Protein AF-A0A7S4KW60-F1 (afdb_monomer)

pLDDT: mean 91.33, std 5.97, range [51.69, 97.75]

Secondary structure (DSSP, 8-state):
----PPP-TT--EEEEHHHHSS-TTT--EEEE--TT-HHHHHHHHTTS-SS--HHHHHHHHHHHHHHHHHHHHHHHHHHHHHHHHHHHHHHHH-GGGEEE-SSSS-EEEPPPTT---HHHHHHHHHHHH------

Organism: Guillardia theta (NCBI:txid55529)

Foldseek 3Di:
DDDDADDDQPDKDWFDCCPQPVCVVQPDIDIDHDPPCVVVVCVVCVVPPNDRDPVSVVVVVVSVVVHNVVSCVVCVVLLVVLVVVLVVLCVVPNPVQWDDSPDDSDIHGHDPPVDPDPVVVQVCCCVPPVDHDDD

Radius of gyration: 19.86 Å; Cα contacts (8 Å, |Δi|>4): 106; chains: 1; bounding box: 44×30×50 Å

Structure (mmCIF, N/CA/C/O backbone):
data_AF-A0A7S4KW60-F1
#
_entry.id   AF-A0A7S4KW60-F1
#
loop_
_atom_site.group_PDB
_atom_site.id
_atom_site.type_symbol
_atom_site.label_atom_id
_atom_site.label_alt_id
_atom_site.label_comp_id
_atom_site.label_asym_id
_atom_site.label_entity_id
_atom_site.label_seq_id
_atom_site.pdbx_PDB_ins_code
_atom_site.Cartn_x
_atom_site.Cartn_y
_atom_site.Cartn_z
_atom_site.occupancy
_atom_site.B_iso_or_equiv
_atom_site.auth_seq_id
_atom_site.auth_comp_id
_atom_site.auth_asym_id
_atom_site.auth_atom_id
_atom_site.pdbx_PDB_model_num
ATOM 1 N N . VAL A 1 1 ? -2.956 15.806 -14.346 1.00 51.69 1 VAL A N 1
ATOM 2 C CA . VAL A 1 1 ? -1.488 15.857 -14.182 1.00 51.69 1 VAL A CA 1
ATOM 3 C C . VAL A 1 1 ? -0.872 14.523 -14.608 1.00 51.69 1 VAL A C 1
ATOM 5 O O . VAL A 1 1 ? -1.375 13.476 -14.179 1.00 51.69 1 VAL A O 1
ATOM 8 N N . PRO A 1 2 ? 0.119 14.507 -15.517 1.00 66.25 2 PRO A N 1
ATOM 9 C CA . PRO A 1 2 ? 0.967 13.334 -15.760 1.00 66.25 2 PRO A CA 1
ATOM 10 C C . PRO A 1 2 ? 1.559 12.814 -14.441 1.00 66.25 2 PRO A C 1
ATOM 12 O O . PRO A 1 2 ? 1.703 13.573 -13.490 1.00 66.25 2 PRO A O 1
ATOM 15 N N . HIS A 1 3 ? 1.774 11.503 -14.329 1.00 75.00 3 HIS A N 1
ATOM 16 C CA . HIS A 1 3 ? 2.556 10.990 -13.205 1.00 75.00 3 HIS A CA 1
ATOM 17 C C . HIS A 1 3 ? 4.020 11.329 -13.489 1.00 75.00 3 HIS A C 1
ATOM 19 O O . HIS A 1 3 ? 4.454 11.163 -14.626 1.00 75.00 3 HIS A O 1
ATOM 25 N N . ALA A 1 4 ? 4.736 11.836 -12.493 1.00 83.00 4 ALA A N 1
ATOM 26 C CA . ALA A 1 4 ? 6.145 12.179 -12.599 1.00 83.00 4 ALA A CA 1
ATOM 27 C C . ALA A 1 4 ? 6.897 11.476 -11.471 1.00 83.00 4 ALA A C 1
ATOM 29 O O . ALA A 1 4 ? 6.388 11.397 -10.351 1.00 83.00 4 ALA A O 1
ATOM 30 N N . CYS A 1 5 ? 8.084 10.966 -11.786 1.00 89.88 5 CYS A N 1
ATOM 31 C CA . CYS A 1 5 ? 9.018 10.480 -10.780 1.00 89.88 5 CYS A CA 1
ATOM 32 C C . CYS A 1 5 ? 9.806 11.669 -10.236 1.00 89.88 5 CYS A C 1
ATOM 34 O O . CYS A 1 5 ? 10.163 12.573 -10.997 1.00 89.88 5 CYS A O 1
ATOM 36 N N . VAL A 1 6 ? 10.084 11.664 -8.935 1.00 91.25 6 VAL A N 1
ATOM 37 C CA . VAL A 1 6 ? 11.039 12.619 -8.370 1.00 91.25 6 VAL A CA 1
ATOM 38 C C . VAL A 1 6 ? 12.425 12.194 -8.850 1.00 91.25 6 VAL A C 1
ATOM 40 O O . VAL A 1 6 ? 12.798 11.030 -8.703 1.00 91.25 6 VAL A O 1
ATOM 43 N N . GLY A 1 7 ? 13.147 13.114 -9.490 1.00 89.69 7 GLY A N 1
ATOM 44 C CA . GLY A 1 7 ? 14.516 12.883 -9.948 1.00 89.69 7 GLY A CA 1
ATOM 45 C C . GLY A 1 7 ? 15.545 13.121 -8.842 1.00 89.69 7 GLY A C 1
ATOM 46 O O . GLY A 1 7 ? 15.242 13.740 -7.823 1.00 89.69 7 GLY A O 1
ATOM 47 N N . GLY A 1 8 ? 16.771 12.654 -9.067 1.00 91.19 8 GLY A N 1
ATOM 48 C CA . GLY A 1 8 ? 17.913 12.854 -8.175 1.00 91.19 8 GLY A CA 1
ATOM 49 C C . GLY A 1 8 ? 18.854 11.653 -8.190 1.00 91.19 8 GLY A C 1
ATOM 50 O O . GLY A 1 8 ? 18.418 10.527 -8.413 1.00 91.19 8 GLY A O 1
ATOM 51 N N . GLU A 1 9 ? 20.140 11.891 -7.936 1.00 91.44 9 GLU A N 1
ATOM 52 C CA . GLU A 1 9 ? 21.180 10.846 -7.953 1.00 91.44 9 GLU A CA 1
ATOM 53 C C . GLU A 1 9 ? 20.991 9.792 -6.852 1.00 91.44 9 GLU A C 1
ATOM 55 O O . GLU A 1 9 ? 21.435 8.663 -7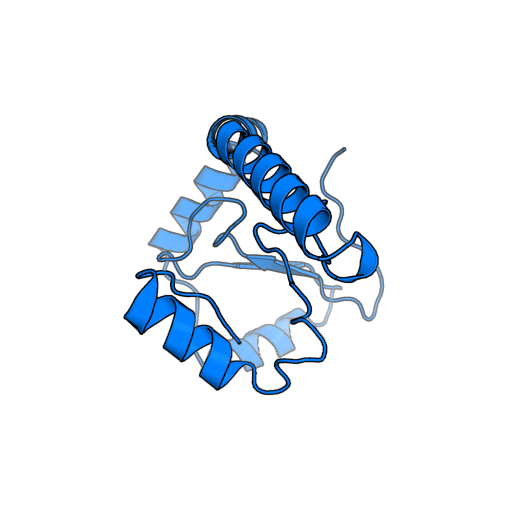.000 1.00 91.44 9 GLU A O 1
ATOM 60 N N . ASN A 1 10 ? 20.280 10.141 -5.776 1.00 92.38 10 ASN A N 1
ATOM 61 C CA . ASN A 1 10 ? 20.052 9.279 -4.614 1.00 92.38 10 ASN A CA 1
ATOM 62 C C . ASN A 1 10 ? 18.561 8.961 -4.398 1.00 92.38 10 ASN A C 1
ATOM 64 O O . ASN A 1 10 ? 18.125 8.752 -3.266 1.00 92.38 10 ASN A O 1
ATOM 68 N N . VAL A 1 11 ? 17.749 8.981 -5.463 1.00 94.19 11 VAL A N 1
ATOM 69 C CA . VAL A 1 11 ? 16.293 8.778 -5.373 1.00 94.19 11 VAL A CA 1
ATOM 70 C C . VAL A 1 11 ? 15.870 7.528 -6.137 1.00 94.19 11 VAL A C 1
ATOM 72 O O . VAL A 1 11 ? 15.971 7.468 -7.360 1.00 94.19 11 VAL A O 1
ATOM 75 N N . LEU A 1 12 ? 15.318 6.548 -5.419 1.00 93.62 12 LEU A N 1
ATOM 76 C CA . LEU A 1 12 ? 14.650 5.387 -6.006 1.00 93.62 12 LEU A CA 1
ATOM 77 C C . LEU A 1 12 ? 13.138 5.534 -5.824 1.00 93.62 12 LEU A C 1
ATOM 79 O O . LEU A 1 12 ? 12.636 5.647 -4.705 1.00 93.62 12 LEU A O 1
ATOM 83 N N . ASN A 1 13 ? 12.398 5.507 -6.928 1.00 94.81 13 ASN A N 1
ATOM 84 C CA . ASN A 1 13 ? 10.942 5.550 -6.918 1.00 94.81 13 ASN A CA 1
ATOM 85 C C . ASN A 1 13 ? 10.403 4.119 -7.030 1.00 94.81 13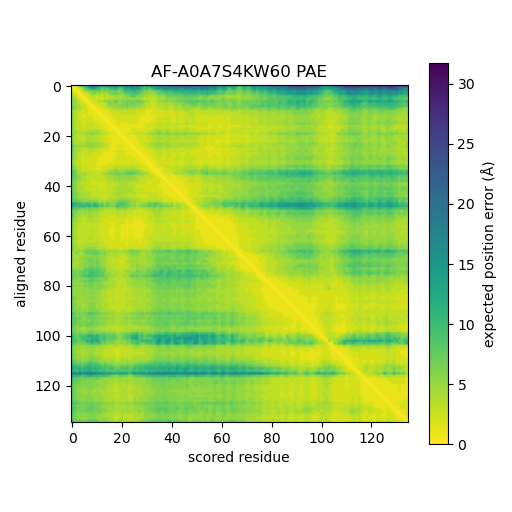 ASN A C 1
ATOM 87 O O . ASN A 1 13 ? 10.597 3.461 -8.052 1.00 94.81 13 ASN A O 1
ATOM 91 N N . LEU A 1 14 ? 9.716 3.643 -5.991 1.00 93.75 14 LEU A N 1
ATOM 92 C CA . LEU A 1 14 ? 9.127 2.304 -5.942 1.00 93.75 14 LEU A CA 1
ATOM 93 C C . LEU A 1 14 ? 7.626 2.361 -6.234 1.00 93.75 14 LEU A C 1
ATOM 95 O O . LEU A 1 14 ? 6.881 3.107 -5.594 1.00 93.75 14 LEU A O 1
ATOM 99 N N . PHE A 1 15 ? 7.162 1.521 -7.156 1.00 93.19 15 PHE A N 1
ATOM 100 C CA . PHE A 1 15 ? 5.761 1.456 -7.558 1.00 93.19 15 PHE A CA 1
ATOM 101 C C . PHE A 1 15 ? 5.214 0.030 -7.530 1.00 93.19 15 PHE A C 1
ATOM 103 O O . PHE A 1 15 ? 5.920 -0.958 -7.727 1.00 93.19 15 PHE A O 1
ATOM 110 N N . SER A 1 16 ? 3.899 -0.077 -7.333 1.00 92.69 16 SER A N 1
ATOM 111 C CA . SER A 1 16 ? 3.178 -1.348 -7.367 1.00 92.69 16 SER A CA 1
ATOM 112 C C . SER A 1 16 ? 1.884 -1.237 -8.163 1.00 92.69 16 SER A C 1
ATOM 114 O O . SER A 1 16 ? 1.167 -0.235 -8.094 1.00 92.69 16 SER A O 1
ATOM 116 N N . PHE A 1 17 ? 1.528 -2.325 -8.843 1.00 93.12 17 PHE A N 1
ATOM 117 C CA . PHE A 1 17 ? 0.253 -2.459 -9.549 1.00 93.12 17 PHE A CA 1
ATOM 118 C C . PHE A 1 17 ? -0.888 -2.926 -8.631 1.00 93.12 17 PHE A C 1
ATOM 120 O O . PHE A 1 17 ? -2.058 -2.897 -9.020 1.00 93.12 17 PHE A O 1
ATOM 127 N N . SER A 1 18 ? -0.575 -3.300 -7.384 1.00 92.88 18 SER A N 1
ATOM 128 C CA . SER A 1 18 ? -1.519 -3.947 -6.465 1.00 92.88 18 SER A CA 1
ATOM 129 C C . SER A 1 18 ? -2.790 -3.139 -6.213 1.00 92.88 18 SER A C 1
ATOM 131 O O . SER A 1 18 ? -3.883 -3.699 -6.227 1.00 92.88 18 SER A O 1
ATOM 133 N N . LYS A 1 19 ? -2.657 -1.828 -5.972 1.00 88.38 19 LYS A N 1
ATOM 134 C CA . LYS A 1 19 ? -3.789 -0.951 -5.620 1.00 88.38 19 LYS A CA 1
ATOM 135 C C . LYS A 1 19 ? -4.205 -0.045 -6.769 1.00 88.38 19 LYS A C 1
ATOM 137 O O . LYS A 1 19 ? -5.396 0.110 -7.008 1.00 88.38 19 LYS A O 1
ATOM 142 N N . SER A 1 20 ? -3.237 0.491 -7.508 1.00 85.81 20 SER A N 1
ATOM 143 C CA . SER A 1 20 ? -3.497 1.385 -8.639 1.00 85.81 20 SER A CA 1
ATOM 144 C C . SER A 1 20 ? -4.239 0.691 -9.779 1.00 85.81 20 SER A C 1
ATOM 146 O O . SER A 1 20 ? -5.057 1.328 -10.426 1.00 85.81 20 SER A O 1
ATOM 148 N N . TYR A 1 21 ? -3.997 -0.604 -9.998 1.00 89.31 21 TYR A N 1
ATOM 149 C CA . TYR A 1 21 ? -4.622 -1.376 -11.079 1.00 89.31 21 TYR A CA 1
ATOM 150 C C . TYR A 1 21 ? -5.393 -2.605 -10.576 1.00 89.31 21 TYR A C 1
ATOM 152 O O . TYR A 1 21 ? -5.845 -3.418 -11.373 1.00 89.31 21 TYR A O 1
ATOM 160 N N . GLY A 1 22 ? -5.558 -2.759 -9.256 1.00 89.56 22 GLY A N 1
ATOM 161 C CA . GLY A 1 22 ? -6.251 -3.912 -8.668 1.00 89.56 22 GLY A CA 1
ATOM 162 C C . GLY A 1 22 ? -5.514 -5.244 -8.848 1.00 89.56 22 GLY A C 1
ATOM 163 O O . GLY A 1 22 ? -6.132 -6.302 -8.792 1.00 89.56 22 GLY A O 1
ATOM 164 N N . MET A 1 23 ? -4.195 -5.218 -9.063 1.00 93.56 23 MET A N 1
ATOM 165 C CA . MET A 1 23 ? -3.405 -6.400 -9.422 1.00 93.56 23 MET A CA 1
ATOM 166 C C . MET A 1 23 ? -2.695 -7.060 -8.224 1.00 93.56 23 MET A C 1
ATOM 168 O O . MET A 1 23 ? -1.596 -7.595 -8.357 1.00 93.56 23 MET A O 1
ATOM 172 N N . MET A 1 24 ? -3.287 -7.030 -7.027 1.00 93.25 24 MET A N 1
ATOM 173 C CA . MET A 1 24 ? -2.630 -7.497 -5.789 1.00 93.25 24 MET A CA 1
ATOM 174 C C . MET A 1 24 ? -2.189 -8.973 -5.813 1.00 93.25 24 MET A C 1
ATOM 176 O O . MET A 1 24 ? -1.152 -9.307 -5.236 1.00 93.25 24 MET A O 1
ATOM 180 N N . GLY A 1 25 ? -2.916 -9.834 -6.532 1.00 95.00 25 GLY A N 1
ATOM 181 C CA . GLY A 1 25 ? -2.563 -11.247 -6.725 1.00 95.00 25 GLY A CA 1
ATOM 182 C C . GLY A 1 25 ? -1.502 -11.510 -7.801 1.00 95.00 25 GLY A C 1
ATOM 183 O O . GLY A 1 25 ? -0.970 -12.609 -7.863 1.00 95.00 25 GLY A O 1
ATOM 184 N N . TRP A 1 26 ? -1.156 -10.515 -8.624 1.00 95.56 26 TRP A N 1
ATOM 185 C CA . TRP A 1 26 ? -0.259 -10.697 -9.774 1.00 95.56 26 TRP A CA 1
ATOM 186 C C . TRP A 1 26 ? 1.218 -10.517 -9.429 1.00 95.56 26 TRP A C 1
ATOM 188 O O . TRP A 1 26 ? 2.079 -10.906 -10.208 1.00 95.56 26 TRP A O 1
ATOM 198 N N . ARG A 1 27 ? 1.523 -9.949 -8.257 1.00 94.31 27 ARG A N 1
ATOM 199 C CA . ARG A 1 27 ? 2.892 -9.851 -7.722 1.00 94.31 27 ARG A CA 1
ATOM 200 C C . ARG A 1 27 ? 3.854 -9.140 -8.686 1.00 94.31 27 ARG A C 1
ATOM 202 O O . ARG A 1 27 ? 4.921 -9.644 -9.011 1.00 94.31 27 ARG A O 1
ATOM 209 N N . VAL A 1 28 ? 3.452 -7.955 -9.146 1.00 95.19 28 VAL A N 1
ATOM 210 C CA . VAL A 1 28 ? 4.230 -7.127 -10.076 1.00 95.19 28 VAL A CA 1
ATOM 211 C C . VAL A 1 28 ? 4.302 -5.676 -9.596 1.00 95.19 28 VAL A C 1
ATOM 213 O O . VAL A 1 28 ? 3.339 -5.115 -9.055 1.00 95.19 28 VAL A O 1
ATOM 216 N N . GLY A 1 29 ? 5.477 -5.085 -9.773 1.00 93.81 29 GLY A N 1
ATOM 217 C CA . GLY A 1 29 ? 5.828 -3.710 -9.436 1.00 93.81 29 GLY A CA 1
ATOM 218 C C . GLY A 1 29 ? 6.869 -3.188 -10.419 1.00 93.81 29 GLY A C 1
ATOM 219 O O . GLY A 1 29 ? 7.294 -3.918 -11.314 1.00 93.81 29 GLY A O 1
ATOM 220 N N . CYS A 1 30 ? 7.260 -1.930 -10.266 1.00 92.94 30 CYS A N 1
ATOM 221 C CA . CYS A 1 30 ? 8.366 -1.360 -11.024 1.00 92.94 30 CYS A CA 1
ATOM 222 C C . CYS A 1 30 ? 9.146 -0.367 -10.168 1.00 92.94 30 CYS A C 1
ATOM 224 O O . CYS A 1 30 ? 8.635 0.166 -9.179 1.00 92.94 30 CYS A O 1
ATOM 226 N N . VAL A 1 31 ? 10.392 -0.137 -10.563 1.00 93.00 31 VAL A N 1
ATOM 227 C CA . VAL A 1 31 ? 11.296 0.814 -9.927 1.00 93.00 31 VAL A CA 1
ATOM 228 C C . VAL A 1 31 ? 11.775 1.784 -10.997 1.00 93.00 31 VAL A C 1
ATOM 230 O O . VAL A 1 31 ? 12.166 1.353 -12.078 1.00 93.00 31 VAL A O 1
ATOM 233 N N . ALA A 1 32 ? 11.733 3.082 -10.705 1.00 93.06 32 ALA A N 1
ATOM 234 C CA . ALA A 1 32 ? 12.418 4.099 -11.496 1.00 93.06 32 ALA A CA 1
ATOM 235 C C . ALA A 1 32 ? 13.581 4.656 -10.669 1.00 93.06 32 ALA A C 1
ATOM 237 O O . ALA A 1 32 ? 13.381 5.128 -9.547 1.00 93.06 32 ALA A O 1
ATOM 238 N N . MET A 1 33 ? 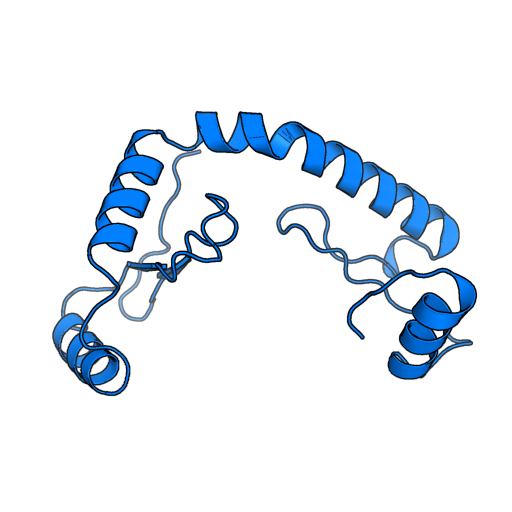14.790 4.565 -11.211 1.00 92.75 33 MET A N 1
ATOM 239 C CA . MET A 1 33 ? 16.049 4.782 -10.497 1.00 92.75 33 MET A CA 1
ATOM 240 C C . MET A 1 33 ? 17.062 5.520 -11.386 1.00 92.75 33 MET A C 1
ATOM 242 O O . MET A 1 33 ? 16.891 5.517 -12.609 1.00 92.75 33 MET A O 1
ATOM 246 N N . PRO A 1 34 ? 18.084 6.173 -10.801 1.00 92.25 34 PRO A N 1
ATOM 247 C CA . PRO A 1 34 ? 19.172 6.785 -11.560 1.00 92.25 34 PRO A CA 1
ATOM 248 C C . PRO A 1 34 ? 1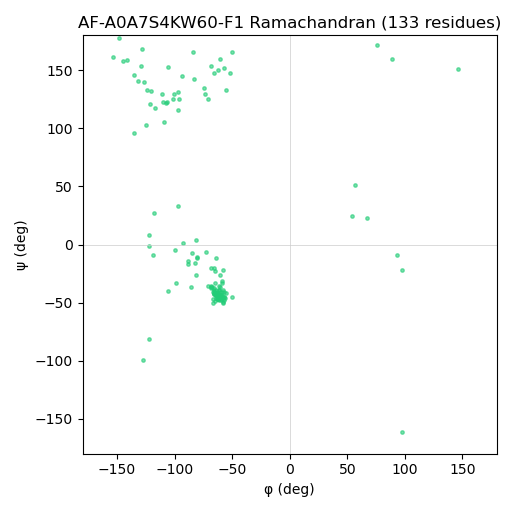9.948 5.747 -12.381 1.00 92.25 34 PRO A C 1
ATOM 250 O O . PRO A 1 34 ? 19.922 4.550 -12.100 1.00 92.25 34 PRO A O 1
ATOM 253 N N . LEU A 1 35 ? 20.662 6.212 -13.405 1.00 89.19 35 LEU A N 1
ATOM 254 C CA . LEU A 1 35 ? 21.576 5.355 -14.159 1.00 89.19 35 LEU A CA 1
ATOM 255 C C . LEU A 1 35 ? 22.738 4.900 -13.260 1.00 89.19 35 LEU A C 1
ATOM 257 O O . LEU A 1 35 ? 23.171 5.641 -12.382 1.00 89.19 35 LEU A O 1
ATOM 261 N N . GLY A 1 36 ? 23.254 3.693 -13.498 1.00 89.69 36 GLY A N 1
ATOM 262 C CA . GLY A 1 36 ? 24.434 3.161 -12.803 1.00 89.69 36 GLY A CA 1
ATOM 263 C C . GLY A 1 36 ? 24.156 2.320 -11.552 1.00 89.69 36 GLY A C 1
ATOM 264 O O . GLY A 1 36 ? 25.075 1.670 -11.072 1.00 89.69 36 GLY A O 1
ATOM 265 N N . VAL A 1 37 ? 22.914 2.262 -11.054 1.00 91.19 37 VAL A N 1
ATOM 266 C CA . VAL A 1 37 ? 22.540 1.375 -9.925 1.00 91.19 37 VAL A CA 1
ATOM 267 C C . VAL A 1 37 ? 21.846 0.078 -10.359 1.00 91.19 37 VAL A C 1
ATOM 269 O O . VAL A 1 37 ? 21.555 -0.775 -9.527 1.00 91.19 37 VAL A O 1
ATOM 272 N N . GLU A 1 38 ? 21.572 -0.084 -11.656 1.00 91.06 38 GLU A N 1
ATOM 273 C CA . GLU A 1 38 ? 20.826 -1.224 -12.205 1.00 91.06 38 GLU A CA 1
ATOM 274 C C . GLU A 1 38 ? 21.498 -2.570 -11.906 1.00 91.06 38 GLU A C 1
ATOM 276 O O . GLU A 1 38 ? 20.828 -3.499 -11.464 1.00 91.06 38 GLU A O 1
ATOM 281 N N . GLU A 1 39 ? 22.817 -2.670 -12.088 1.00 92.31 39 GLU A N 1
ATOM 282 C CA . GLU A 1 39 ? 23.553 -3.922 -11.873 1.00 92.31 39 GLU A CA 1
ATOM 283 C C . GLU A 1 39 ? 23.454 -4.395 -10.415 1.00 92.31 39 GLU A C 1
ATOM 285 O O . GLU A 1 39 ? 23.185 -5.565 -10.147 1.00 92.31 39 GLU A O 1
ATOM 290 N N . GLU A 1 40 ? 23.596 -3.473 -9.461 1.00 92.88 40 GLU A N 1
ATOM 291 C CA . GLU A 1 40 ? 23.474 -3.773 -8.032 1.00 92.88 40 GLU A CA 1
ATOM 292 C C . GLU A 1 40 ? 22.036 -4.144 -7.646 1.00 92.88 40 GLU A C 1
ATOM 294 O O . GLU A 1 40 ? 21.811 -5.046 -6.836 1.00 92.88 40 GLU A O 1
ATOM 299 N N . MET A 1 41 ? 21.044 -3.506 -8.273 1.00 91.00 41 MET A N 1
ATOM 300 C CA . MET A 1 41 ? 19.637 -3.861 -8.082 1.00 91.00 41 MET A CA 1
ATOM 301 C C . MET A 1 41 ? 19.317 -5.263 -8.611 1.00 91.00 41 MET A C 1
ATOM 303 O O . MET A 1 41 ? 18.575 -6.000 -7.957 1.00 91.00 41 MET A O 1
ATOM 307 N N . LEU A 1 42 ? 19.891 -5.659 -9.751 1.00 90.75 42 LEU A N 1
ATOM 308 C CA . LEU A 1 42 ? 19.739 -7.011 -10.296 1.00 90.75 42 LEU A CA 1
ATOM 309 C C . LEU A 1 42 ? 20.406 -8.060 -9.399 1.00 90.75 42 LEU A C 1
ATOM 311 O O . LEU A 1 42 ? 19.782 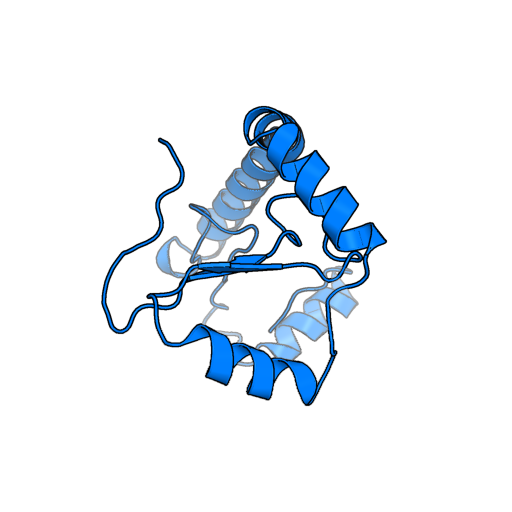-9.081 -9.114 1.00 90.75 42 LEU A O 1
ATOM 315 N N . LYS A 1 43 ? 21.598 -7.773 -8.854 1.00 92.94 43 LYS A N 1
ATOM 316 C CA . LYS A 1 43 ? 22.251 -8.642 -7.855 1.00 92.94 43 LYS A CA 1
ATOM 317 C C . LYS A 1 43 ? 21.350 -8.878 -6.647 1.00 92.94 43 LYS A C 1
ATOM 319 O O . LYS A 1 43 ? 21.204 -10.015 -6.209 1.00 92.94 43 LYS A O 1
ATOM 324 N N . ALA A 1 44 ? 20.727 -7.822 -6.120 1.00 91.44 44 ALA A N 1
ATOM 325 C CA . ALA A 1 44 ? 19.793 -7.948 -5.004 1.00 91.44 44 ALA A CA 1
ATOM 326 C C . ALA A 1 44 ? 18.547 -8.766 -5.386 1.00 91.44 44 ALA A C 1
ATOM 328 O O . ALA A 1 44 ? 18.132 -9.643 -4.624 1.00 91.44 44 ALA A O 1
ATOM 329 N N . GLN A 1 45 ? 17.964 -8.515 -6.562 1.00 91.00 45 GLN A N 1
ATOM 330 C CA . GLN A 1 45 ? 16.783 -9.232 -7.051 1.00 91.00 45 GLN A CA 1
ATOM 331 C C . GLN A 1 45 ? 17.038 -10.740 -7.200 1.00 91.00 45 GLN A C 1
ATOM 333 O O . GLN A 1 45 ? 16.222 -11.541 -6.736 1.00 91.00 45 GLN A O 1
ATOM 338 N N . ASP A 1 46 ? 18.194 -11.125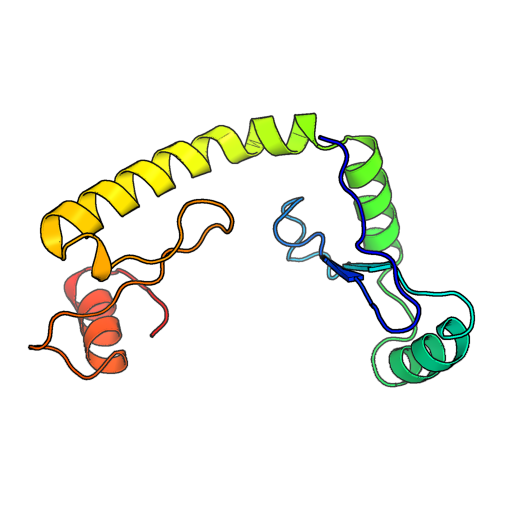 -7.742 1.00 91.69 46 ASP A N 1
ATOM 339 C CA . ASP A 1 46 ? 18.568 -12.525 -7.975 1.00 91.69 46 ASP A CA 1
ATOM 340 C C . ASP A 1 46 ? 18.704 -13.357 -6.685 1.00 91.69 46 ASP A C 1
ATOM 342 O O . ASP A 1 46 ? 18.733 -14.586 -6.745 1.00 91.69 46 ASP A O 1
ATOM 346 N N . THR A 1 47 ? 18.712 -12.724 -5.505 1.00 93.88 47 THR A N 1
ATOM 347 C CA . THR A 1 47 ? 18.715 -13.432 -4.211 1.00 93.88 47 THR A CA 1
ATOM 348 C C . THR A 1 47 ? 17.334 -13.902 -3.740 1.00 93.88 47 THR A C 1
ATOM 350 O O . THR A 1 47 ? 17.263 -14.736 -2.836 1.00 93.88 47 THR A O 1
ATOM 353 N N . ILE A 1 48 ? 16.235 -13.383 -4.312 1.00 87.19 48 ILE A N 1
ATOM 354 C CA . ILE A 1 48 ? 14.860 -13.719 -3.900 1.00 87.19 48 ILE A CA 1
ATOM 355 C C . ILE A 1 48 ? 14.068 -14.284 -5.101 1.00 87.19 48 ILE A C 1
ATOM 357 O O . ILE A 1 48 ? 13.982 -15.510 -5.201 1.00 87.19 48 ILE A O 1
ATOM 361 N N . PRO A 1 49 ? 13.494 -13.489 -6.037 1.00 84.56 49 PRO A N 1
ATOM 362 C CA . PRO A 1 49 ? 13.080 -13.998 -7.340 1.00 84.56 49 PRO A CA 1
ATOM 363 C C . PRO A 1 49 ? 13.959 -13.450 -8.475 1.00 84.56 49 PRO A C 1
ATOM 365 O O . PRO A 1 49 ? 14.037 -12.241 -8.657 1.00 84.56 49 PRO A O 1
ATOM 368 N N . ILE A 1 50 ? 14.483 -14.331 -9.335 1.00 89.50 50 ILE A N 1
ATOM 369 C CA . ILE A 1 50 ? 15.251 -13.951 -10.542 1.00 89.50 50 ILE A CA 1
ATOM 370 C C . ILE A 1 50 ? 14.502 -12.895 -11.376 1.00 89.50 50 ILE A C 1
ATOM 372 O O . ILE A 1 50 ? 15.058 -11.889 -11.807 1.00 89.50 50 ILE A O 1
ATOM 376 N N . CYS A 1 51 ? 13.196 -13.089 -11.596 1.00 91.38 51 CYS A N 1
ATOM 377 C CA . CYS A 1 51 ? 12.347 -12.087 -12.238 1.00 91.38 51 CYS A CA 1
ATOM 378 C C . CYS A 1 51 ? 10.869 -12.209 -11.823 1.00 91.38 51 CYS A C 1
ATOM 380 O O . CYS A 1 51 ? 10.437 -13.269 -11.354 1.00 91.38 51 CYS A O 1
ATOM 382 N N . PRO A 1 52 ? 10.052 -11.152 -12.018 1.00 91.12 52 PRO A N 1
ATOM 383 C CA . PRO A 1 52 ? 8.603 -11.250 -11.873 1.00 91.12 52 PRO A CA 1
ATOM 384 C C . PRO A 1 52 ? 7.999 -12.23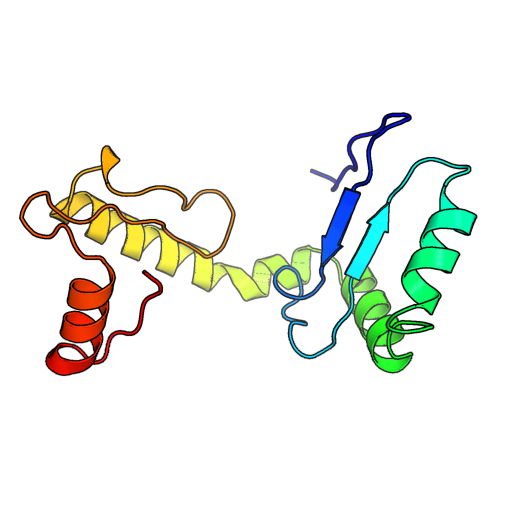7 -12.889 1.00 91.12 52 PRO A C 1
ATOM 386 O O . PRO A 1 52 ? 8.493 -12.324 -14.016 1.00 91.12 52 PRO A O 1
ATOM 389 N N . PRO A 1 53 ? 6.879 -12.920 -12.582 1.00 94.38 53 PRO A N 1
ATOM 390 C CA . PRO A 1 53 ? 6.247 -13.845 -13.523 1.00 94.38 53 PRO A CA 1
ATOM 391 C C . PRO A 1 53 ? 5.917 -13.181 -14.869 1.00 94.38 53 PRO A C 1
ATOM 393 O O . PRO A 1 53 ? 5.308 -12.111 -14.905 1.00 94.38 53 PRO A O 1
ATOM 396 N N . ILE A 1 54 ? 6.259 -13.835 -15.985 1.00 96.19 54 ILE A N 1
ATOM 397 C CA . ILE A 1 54 ? 6.086 -13.284 -17.346 1.00 96.19 54 ILE A CA 1
ATOM 398 C C . ILE A 1 54 ? 4.633 -12.860 -17.610 1.00 96.19 54 ILE A C 1
ATOM 400 O O . ILE A 1 54 ? 4.383 -11.799 -18.179 1.00 96.19 54 ILE A O 1
ATOM 404 N N . LEU A 1 55 ? 3.657 -13.665 -17.175 1.00 97.25 55 LEU A N 1
ATOM 405 C CA . LEU A 1 55 ? 2.236 -13.329 -17.321 1.00 97.25 55 LEU A CA 1
ATOM 406 C C . LEU A 1 55 ? 1.873 -12.038 -16.579 1.00 97.25 55 LEU A C 1
ATOM 408 O O . LEU A 1 55 ? 1.127 -11.217 -17.109 1.00 97.25 55 LEU A O 1
ATOM 412 N N . SER A 1 56 ? 2.438 -11.825 -15.393 1.00 97.31 56 SER A N 1
ATOM 413 C CA . SER A 1 56 ? 2.229 -10.608 -14.612 1.00 97.31 56 SER A CA 1
ATOM 414 C C . SER A 1 56 ? 2.858 -9.386 -15.267 1.00 97.31 56 SER A C 1
ATOM 416 O O . SER A 1 56 ? 2.245 -8.321 -15.250 1.00 97.31 56 SER A O 1
ATOM 418 N N . GLN A 1 57 ? 4.030 -9.539 -15.892 1.00 96.12 57 GLN A N 1
ATOM 419 C CA . GLN A 1 57 ? 4.659 -8.472 -16.675 1.00 96.12 57 GLN A CA 1
ATOM 420 C C . GLN A 1 57 ? 3.777 -8.067 -17.867 1.00 96.12 57 GLN A C 1
ATOM 422 O O . GLN A 1 57 ? 3.496 -6.884 -18.054 1.00 96.12 57 GLN A O 1
ATOM 427 N N . LYS A 1 58 ? 3.253 -9.046 -18.622 1.00 97.31 58 LYS A N 1
ATOM 428 C CA . LYS A 1 58 ? 2.333 -8.792 -19.748 1.00 97.31 58 LYS A CA 1
ATOM 429 C C . LYS A 1 58 ? 1.032 -8.123 -19.299 1.00 97.31 58 LYS A C 1
ATOM 431 O O . LYS A 1 58 ? 0.587 -7.164 -19.923 1.00 97.31 58 LYS A O 1
ATOM 436 N N . ALA A 1 59 ? 0.436 -8.597 -18.204 1.00 95.88 59 ALA A N 1
ATOM 437 C CA . ALA A 1 59 ? -0.776 -7.998 -17.650 1.00 95.88 59 ALA A CA 1
ATOM 438 C C . ALA A 1 59 ? -0.534 -6.556 -17.167 1.00 95.88 59 ALA A C 1
ATOM 440 O O . ALA A 1 59 ? -1.375 -5.687 -17.390 1.00 95.88 59 ALA A O 1
ATOM 441 N N . ALA A 1 60 ? 0.622 -6.285 -16.549 1.00 95.06 60 ALA A N 1
ATOM 442 C CA . ALA A 1 60 ? 0.997 -4.942 -16.115 1.00 95.06 60 ALA A CA 1
ATOM 443 C C . ALA A 1 60 ? 1.190 -3.994 -17.307 1.00 95.06 60 ALA A C 1
ATOM 445 O O . ALA A 1 60 ? 0.678 -2.876 -17.266 1.00 95.06 60 ALA A O 1
ATOM 446 N N . ALA A 1 61 ? 1.846 -4.450 -18.380 1.00 94.81 61 ALA A N 1
ATOM 447 C CA . ALA A 1 61 ? 1.995 -3.679 -19.615 1.00 94.81 61 ALA A CA 1
ATOM 448 C C . ALA A 1 61 ? 0.626 -3.295 -20.206 1.00 94.81 61 ALA A C 1
ATOM 450 O O . ALA A 1 61 ? 0.352 -2.111 -20.399 1.00 94.81 61 ALA A O 1
ATOM 451 N N . GLY A 1 62 ? -0.286 -4.263 -20.355 1.00 94.31 62 GLY A N 1
ATOM 452 C CA . GLY A 1 62 ? -1.648 -3.988 -20.829 1.00 94.31 62 GLY A CA 1
ATOM 453 C C . GLY A 1 62 ? -2.435 -3.043 -19.908 1.00 94.31 62 GLY A C 1
ATOM 454 O O . GLY A 1 62 ? -3.180 -2.183 -20.376 1.00 94.31 62 GLY A O 1
ATOM 455 N N . ALA A 1 63 ? -2.242 -3.135 -18.587 1.00 92.44 63 ALA A N 1
ATOM 456 C CA . ALA A 1 63 ? -2.854 -2.207 -17.635 1.00 92.44 63 ALA A CA 1
ATOM 457 C C . ALA A 1 63 ? -2.317 -0.770 -17.788 1.00 92.44 63 ALA A C 1
ATOM 459 O O . ALA A 1 63 ? -3.085 0.191 -17.672 1.00 92.44 63 ALA A O 1
ATOM 460 N N . MET A 1 64 ? -1.020 -0.611 -18.076 1.00 90.31 64 MET A N 1
ATOM 461 C CA . MET A 1 64 ? -0.418 0.695 -18.370 1.00 90.31 64 MET A CA 1
ATOM 462 C C . MET A 1 64 ? -0.958 1.287 -19.673 1.00 90.31 64 MET A C 1
ATOM 464 O O . MET A 1 64 ? -1.291 2.473 -19.694 1.00 90.31 64 MET A O 1
ATOM 468 N N . GLU A 1 65 ? -1.105 0.466 -20.714 1.00 92.56 65 GLU A N 1
ATOM 469 C CA . GLU A 1 65 ? -1.677 0.861 -22.009 1.00 92.56 65 GLU A CA 1
ATOM 470 C C . GLU A 1 65 ? -3.147 1.292 -21.890 1.00 92.56 65 GLU A C 1
ATOM 472 O O . GLU A 1 65 ? -3.535 2.325 -22.438 1.00 92.56 65 GLU A O 1
ATOM 477 N N . ALA A 1 66 ? -3.958 0.570 -21.106 1.00 89.69 66 ALA A N 1
ATOM 478 C CA . ALA A 1 66 ? -5.352 0.941 -20.824 1.00 89.69 66 ALA A CA 1
ATOM 479 C C . ALA A 1 66 ? -5.476 2.308 -20.115 1.00 89.69 66 ALA A C 1
ATOM 481 O O . ALA A 1 66 ? -6.486 3.013 -20.232 1.00 89.69 66 ALA A O 1
ATOM 482 N N . GLY A 1 67 ? -4.432 2.700 -19.382 1.00 85.94 67 GLY A N 1
ATOM 483 C CA . GLY A 1 67 ? -4.255 4.040 -18.852 1.00 85.94 67 GLY A CA 1
ATOM 484 C C . GLY A 1 67 ? -5.124 4.391 -17.639 1.00 85.94 67 GLY A C 1
ATOM 485 O O . GLY A 1 67 ? -6.050 3.703 -17.207 1.00 85.94 67 GLY A O 1
ATOM 486 N N . ARG A 1 68 ? -4.827 5.557 -17.055 1.00 83.12 68 ARG A N 1
ATOM 487 C CA . ARG A 1 68 ? -5.416 5.998 -15.774 1.00 83.12 68 ARG A CA 1
ATOM 488 C C . ARG A 1 68 ? -6.908 6.322 -15.842 1.00 83.12 68 ARG A C 1
ATOM 490 O O . ARG A 1 68 ? -7.556 6.375 -14.799 1.00 83.12 68 ARG A O 1
ATOM 497 N N . LYS A 1 69 ? -7.451 6.589 -17.034 1.00 87.69 69 LYS A N 1
ATOM 498 C CA . LYS A 1 69 ? -8.881 6.884 -17.203 1.00 87.69 69 LYS A CA 1
ATOM 499 C C . LYS A 1 69 ? -9.723 5.672 -16.803 1.00 87.69 69 LYS A C 1
ATOM 501 O O . LYS A 1 69 ? -10.620 5.820 -15.978 1.00 87.69 69 LYS A O 1
ATOM 506 N N . TRP A 1 70 ? -9.345 4.490 -17.291 1.00 85.75 70 TRP A N 1
ATOM 507 C CA . TRP A 1 70 ? -10.007 3.231 -16.962 1.00 85.75 70 TRP A CA 1
ATOM 508 C C . TRP A 1 70 ? -10.027 2.980 -15.448 1.00 85.75 70 TRP A C 1
ATOM 510 O O . TRP A 1 70 ? -11.085 2.754 -14.865 1.00 85.75 70 TRP A O 1
ATOM 520 N N . VAL A 1 71 ? -8.881 3.142 -14.776 1.00 85.50 71 VAL A N 1
ATOM 521 C CA . VAL A 1 71 ? -8.783 3.002 -13.311 1.00 85.50 71 VAL A CA 1
ATOM 522 C C . VAL A 1 71 ? -9.725 3.967 -12.588 1.00 85.50 71 VAL A C 1
ATOM 524 O O . VAL A 1 71 ? -10.479 3.555 -11.706 1.00 85.50 71 VAL A O 1
ATOM 527 N N . LYS A 1 72 ? -9.699 5.257 -12.953 1.00 85.19 72 LYS A N 1
ATOM 528 C CA . LYS A 1 72 ? -10.523 6.298 -12.311 1.00 85.19 72 LYS A CA 1
ATOM 529 C C . LYS A 1 72 ? -12.013 5.986 -12.387 1.00 85.19 72 LYS A C 1
ATOM 531 O O . LYS A 1 72 ? -12.730 6.228 -11.416 1.00 85.19 72 LYS A O 1
ATOM 536 N N . GLU A 1 73 ? -12.468 5.447 -13.513 1.00 87.12 73 GLU A N 1
ATOM 537 C CA . GLU A 1 73 ? -13.858 5.026 -13.690 1.00 87.12 73 GLU A CA 1
ATOM 538 C C . GLU A 1 73 ? -14.217 3.883 -12.733 1.00 87.12 73 GLU A C 1
ATOM 540 O O . GLU A 1 73 ? -15.254 3.950 -12.068 1.00 87.12 73 GLU A O 1
ATOM 545 N N . LYS A 1 74 ? -13.331 2.892 -12.573 1.00 84.81 74 LYS A N 1
ATOM 546 C CA . LYS A 1 74 ? -13.553 1.749 -11.673 1.00 84.81 74 LYS A CA 1
ATOM 547 C C . LYS A 1 74 ? -13.559 2.136 -10.192 1.00 84.81 74 LYS A C 1
ATOM 549 O O . LYS A 1 74 ? -14.367 1.609 -9.432 1.00 84.81 74 LYS A O 1
ATOM 554 N N . VAL A 1 75 ? -12.722 3.087 -9.769 1.00 84.62 75 VAL A N 1
ATOM 555 C CA . VAL A 1 75 ? -12.597 3.463 -8.342 1.00 84.62 75 VAL A CA 1
ATOM 556 C C . VAL A 1 75 ? -13.507 4.618 -7.910 1.00 84.62 75 VAL A C 1
ATOM 558 O O . VAL A 1 75 ? -13.487 5.019 -6.746 1.00 84.62 75 VAL A O 1
ATOM 561 N N . ARG A 1 76 ? -14.341 5.169 -8.801 1.00 84.69 76 ARG A N 1
ATOM 562 C CA . ARG A 1 76 ? -15.207 6.324 -8.484 1.00 84.69 76 ARG A CA 1
ATOM 563 C C . ARG A 1 76 ? -16.169 6.063 -7.316 1.00 84.69 76 ARG A C 1
ATOM 565 O O . ARG A 1 76 ? -16.498 6.986 -6.571 1.00 84.69 76 ARG A O 1
ATOM 572 N N . GLY A 1 77 ? -16.642 4.826 -7.156 1.00 87.06 77 GLY A N 1
ATOM 573 C CA . GLY A 1 77 ? -17.480 4.424 -6.018 1.00 87.06 77 GLY A CA 1
ATOM 574 C C . GLY A 1 77 ? -16.730 4.479 -4.686 1.00 87.06 77 GLY A C 1
ATOM 575 O O . GLY A 1 77 ? -17.243 5.033 -3.717 1.00 87.06 77 GLY A O 1
ATOM 576 N N . LEU A 1 78 ? -15.481 4.006 -4.674 1.00 87.19 78 LEU A N 1
ATOM 577 C CA . LEU A 1 78 ? -14.644 3.928 -3.477 1.00 87.19 78 LEU A CA 1
ATOM 578 C C . LEU A 1 78 ? -14.429 5.297 -2.824 1.00 87.19 78 LEU A C 1
ATOM 580 O O . LEU A 1 78 ? -14.512 5.422 -1.605 1.00 87.19 78 LEU A O 1
ATOM 584 N N . TRP A 1 79 ? -14.220 6.341 -3.628 1.00 86.31 79 TRP A N 1
ATOM 585 C CA . TRP A 1 79 ? -14.057 7.707 -3.123 1.00 86.31 79 TRP A CA 1
ATOM 586 C C . TRP A 1 79 ? -15.288 8.221 -2.378 1.00 86.31 79 TRP A C 1
ATOM 588 O O . TRP A 1 79 ? -15.149 8.875 -1.344 1.00 86.31 79 TRP A O 1
ATOM 598 N N . ARG A 1 80 ? -16.489 7.901 -2.873 1.00 89.56 80 ARG A N 1
ATOM 599 C CA . ARG A 1 80 ? -17.747 8.285 -2.219 1.00 89.56 80 ARG A CA 1
ATOM 600 C C . ARG A 1 80 ? -17.910 7.562 -0.886 1.00 89.56 80 ARG A C 1
ATOM 602 O O . ARG A 1 80 ? -18.186 8.216 0.117 1.00 89.56 80 ARG A O 1
ATOM 609 N N . THR A 1 81 ? -17.668 6.252 -0.864 1.00 90.94 81 THR A N 1
ATOM 610 C CA . THR A 1 81 ? -17.723 5.449 0.366 1.00 90.94 81 THR A CA 1
ATOM 611 C C . THR A 1 81 ? -16.719 5.948 1.400 1.00 90.94 81 THR A C 1
ATOM 613 O O . THR A 1 81 ? -17.101 6.218 2.535 1.00 90.94 81 THR A O 1
ATOM 616 N N . LYS A 1 82 ? -15.462 6.177 0.999 1.00 91.81 82 LYS A N 1
ATOM 617 C CA . LYS A 1 82 ? -14.407 6.669 1.895 1.00 91.81 82 LYS A CA 1
ATOM 618 C C . LYS A 1 82 ? -14.742 8.039 2.487 1.00 91.81 82 LYS A C 1
ATOM 620 O O . LYS A 1 82 ? -14.575 8.239 3.685 1.00 91.81 82 LYS A O 1
ATOM 625 N N . LYS A 1 83 ? -15.258 8.970 1.671 1.00 92.38 83 LYS A N 1
ATOM 626 C CA . LYS A 1 83 ? -15.681 10.297 2.148 1.00 92.38 83 LYS A CA 1
ATOM 627 C C . LYS A 1 83 ? -16.808 10.191 3.178 1.00 92.38 83 LYS A C 1
ATOM 629 O O . LYS A 1 83 ? -16.759 10.883 4.189 1.00 92.38 83 LYS A O 1
ATOM 634 N N . ARG A 1 84 ? -17.792 9.316 2.940 1.00 94.44 84 ARG A N 1
ATOM 635 C CA . ARG A 1 84 ? -18.896 9.078 3.881 1.00 94.44 84 ARG A CA 1
ATOM 636 C C . ARG A 1 84 ? -18.400 8.473 5.195 1.00 94.44 84 ARG A C 1
ATOM 638 O O . ARG A 1 84 ? -18.741 8.999 6.245 1.00 94.44 84 ARG A O 1
ATOM 645 N N . MET A 1 85 ? -17.577 7.422 5.134 1.00 94.44 85 MET A N 1
ATOM 646 C CA . MET A 1 85 ? -17.006 6.791 6.332 1.00 94.44 85 MET A CA 1
ATOM 647 C C . MET A 1 85 ? -16.194 7.786 7.156 1.00 94.44 85 MET A C 1
ATOM 649 O O . MET A 1 85 ? -16.382 7.867 8.363 1.00 94.44 85 MET A O 1
ATOM 653 N N . ARG A 1 86 ? -15.350 8.596 6.501 1.00 95.25 86 ARG A N 1
ATOM 654 C CA . ARG A 1 86 ? -14.600 9.652 7.185 1.00 95.25 86 ARG A CA 1
ATOM 655 C C . ARG A 1 86 ? -15.531 10.639 7.886 1.00 95.25 86 ARG A C 1
ATOM 657 O O . ARG A 1 86 ? -15.289 10.950 9.039 1.00 95.25 86 ARG A O 1
ATOM 664 N N . GLY A 1 87 ? -16.579 11.111 7.207 1.00 96.00 87 GLY A N 1
ATOM 665 C CA . GLY A 1 87 ? -17.543 12.045 7.795 1.00 96.00 87 GLY A CA 1
ATOM 666 C C . GLY A 1 87 ? -18.187 11.496 9.068 1.00 96.00 87 GLY A C 1
ATOM 667 O O . GLY A 1 87 ? -18.209 12.190 10.073 1.00 96.00 87 GLY A O 1
ATOM 668 N N . MET A 1 88 ? -18.611 10.229 9.044 1.00 96.50 88 MET A N 1
ATOM 669 C CA . MET A 1 88 ? -19.187 9.564 10.219 1.00 96.50 88 MET A CA 1
ATOM 670 C C . MET A 1 88 ? -18.174 9.424 11.363 1.00 96.50 88 MET A C 1
ATOM 672 O O . MET A 1 88 ? -18.509 9.663 12.514 1.00 96.50 88 MET A O 1
ATOM 676 N N . LEU A 1 89 ? -16.925 9.063 11.057 1.00 95.81 89 LEU A N 1
ATOM 677 C CA . LEU A 1 89 ? -15.879 8.934 12.076 1.00 95.81 89 LEU A CA 1
ATOM 678 C C . LEU A 1 89 ? -15.543 10.282 12.721 1.00 95.81 89 LEU A C 1
ATOM 680 O O . LEU A 1 89 ? -15.405 10.355 13.935 1.00 95.81 89 LEU A O 1
ATOM 684 N N . VAL A 1 90 ? -15.461 11.345 11.921 1.00 96.38 90 VAL A N 1
ATOM 685 C CA . VAL A 1 90 ? -15.209 12.709 12.407 1.00 96.38 90 VAL A CA 1
ATOM 686 C C . VAL A 1 90 ? -16.361 13.220 13.262 1.00 96.38 90 VAL A C 1
ATOM 688 O O . VAL A 1 90 ? -16.119 13.846 14.288 1.00 96.38 90 VAL A O 1
ATOM 691 N N . GLU A 1 91 ? -17.604 12.936 12.874 1.00 97.06 91 GLU A N 1
ATOM 692 C CA . GLU A 1 91 ? -18.787 13.294 13.661 1.00 97.06 91 GLU A CA 1
ATOM 693 C C . GLU A 1 91 ? -18.771 12.628 15.047 1.00 97.06 91 GLU A C 1
ATOM 695 O O . GLU A 1 91 ? -19.157 13.255 16.030 1.00 97.06 91 GLU A O 1
ATOM 700 N N . CYS A 1 92 ? -18.281 11.387 15.145 1.00 94.50 92 CYS A N 1
ATOM 701 C CA . CYS A 1 92 ? -18.232 10.649 16.408 1.00 94.50 92 CYS A CA 1
ATOM 702 C C . CYS A 1 92 ? -16.989 10.934 17.268 1.00 94.50 92 CYS A C 1
ATOM 704 O O . CYS A 1 92 ? -17.090 10.905 18.491 1.00 94.50 92 CYS A O 1
ATOM 706 N N . LEU A 1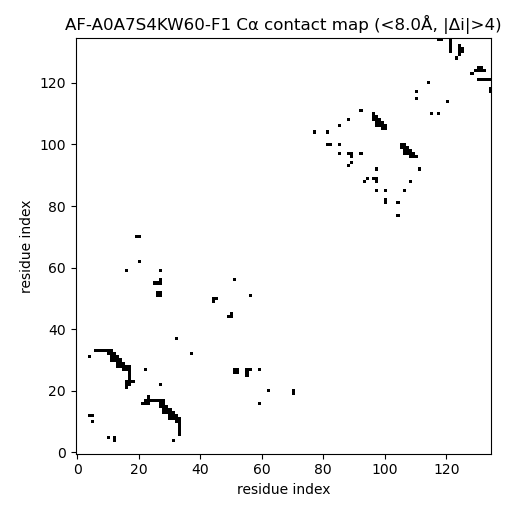 93 ? -15.820 11.134 16.653 1.00 94.56 93 LEU A N 1
ATOM 707 C CA . LEU A 1 93 ? -14.517 11.123 17.341 1.00 94.56 93 LEU A CA 1
ATOM 708 C C . LEU A 1 93 ? -13.756 12.453 17.248 1.00 94.56 93 LEU A C 1
ATOM 710 O O . LEU A 1 93 ? -12.741 12.629 17.919 1.00 94.56 93 LEU A O 1
ATOM 714 N N . GLY A 1 94 ? -14.235 13.389 16.429 1.00 95.50 94 GLY A N 1
ATOM 715 C CA . GLY A 1 94 ? -13.551 14.641 16.126 1.00 95.50 94 GLY A CA 1
ATOM 716 C C . GLY A 1 94 ? -12.589 14.536 14.938 1.00 95.50 94 GLY A C 1
ATOM 717 O O . GLY A 1 94 ? -12.148 13.460 14.537 1.00 95.50 94 GLY A O 1
ATOM 718 N N . GLU A 1 95 ? -12.266 15.691 14.351 1.00 95.38 95 GLU A N 1
ATOM 719 C CA . GLU A 1 95 ? -11.427 15.793 13.146 1.00 95.38 95 GLU A CA 1
ATOM 720 C C . GLU A 1 95 ? -9.994 15.290 13.393 1.00 95.38 95 GLU A C 1
ATOM 722 O O . GLU A 1 95 ? -9.455 14.539 12.580 1.00 95.38 95 GLU A O 1
ATOM 727 N N . GLU A 1 96 ? -9.413 15.626 14.548 1.00 95.50 96 GLU A N 1
ATOM 728 C CA . GLU A 1 96 ? -8.041 15.254 14.934 1.00 95.50 96 GLU A CA 1
ATOM 729 C C . GLU A 1 96 ? -7.853 13.744 15.136 1.00 95.50 96 GLU A C 1
ATOM 731 O O . GLU A 1 96 ? -6.735 13.231 15.081 1.00 95.50 96 GLU A O 1
ATOM 736 N N . ALA A 1 97 ? -8.946 13.008 15.355 1.00 95.31 97 ALA A N 1
ATOM 737 C CA . ALA A 1 97 ? -8.900 11.565 15.531 1.00 95.31 97 ALA A CA 1
ATOM 738 C C . ALA A 1 97 ? -8.817 10.805 14.199 1.00 95.31 97 ALA A C 1
ATOM 740 O O . ALA A 1 97 ? -8.589 9.598 14.220 1.00 95.31 97 ALA A O 1
ATOM 741 N N . VAL A 1 98 ? -9.006 11.454 13.041 1.00 96.19 98 VAL A N 1
ATOM 742 C CA . VAL A 1 98 ? -9.135 10.758 11.749 1.00 96.19 98 VAL A CA 1
ATOM 743 C C . VAL A 1 98 ? -8.124 11.261 10.721 1.00 96.19 98 VAL A C 1
ATOM 745 O O . VAL A 1 98 ? -8.323 12.272 10.038 1.00 96.19 98 VAL A O 1
ATOM 748 N N . LEU A 1 99 ? -7.071 10.472 10.515 1.00 94.25 99 LEU A N 1
ATOM 749 C CA . LEU A 1 99 ? -6.034 10.734 9.522 1.00 94.25 99 LEU A CA 1
ATOM 750 C C . LEU A 1 99 ? -6.318 10.019 8.191 1.00 94.25 99 LEU A C 1
ATOM 752 O O . LEU A 1 99 ? -6.803 8.886 8.126 1.00 94.25 99 LEU A O 1
ATOM 756 N N . GLY A 1 100 ? -5.951 10.685 7.094 1.00 89.75 100 GLY A N 1
ATOM 757 C CA . GLY A 1 100 ? -6.066 10.159 5.734 1.00 89.75 100 GLY A CA 1
ATOM 758 C C . GLY A 1 100 ? -7.315 10.627 4.981 1.00 89.75 100 GLY A C 1
ATOM 759 O O . GLY A 1 100 ? -7.922 11.652 5.280 1.00 89.75 100 GLY A O 1
ATOM 760 N N . GLY A 1 101 ? -7.675 9.898 3.921 1.00 82.81 101 GLY A N 1
ATOM 761 C CA . GLY A 1 101 ? -8.835 10.215 3.076 1.00 82.81 101 GLY A CA 1
ATOM 762 C C . GLY A 1 101 ? -8.534 10.995 1.787 1.00 82.81 101 GLY A C 1
ATOM 763 O O . GLY A 1 101 ? -9.283 10.853 0.821 1.00 82.81 101 GLY A O 1
ATOM 764 N N . SER A 1 102 ? -7.413 11.709 1.682 1.00 78.88 102 SER A N 1
ATOM 765 C CA . SER A 1 102 ? -7.029 12.451 0.463 1.00 78.88 102 SER A CA 1
ATOM 766 C C . SER A 1 102 ? -6.366 11.586 -0.621 1.00 78.88 102 SER A C 1
ATOM 768 O O . SER A 1 102 ? -6.479 11.890 -1.806 1.00 78.88 102 SER A O 1
ATOM 770 N N . GLY A 1 103 ? -5.724 10.478 -0.235 1.00 77.69 103 GLY A N 1
ATOM 771 C CA . GLY A 1 103 ? -4.965 9.607 -1.140 1.00 77.69 103 GLY A CA 1
ATOM 772 C C . GLY A 1 103 ? -5.379 8.143 -1.032 1.00 77.69 103 GLY A C 1
ATOM 773 O O . GLY A 1 103 ? -6.390 7.735 -1.608 1.00 77.69 103 GLY A O 1
ATOM 774 N N . ALA A 1 104 ? -4.594 7.369 -0.279 1.00 79.69 104 ALA A N 1
ATOM 775 C CA . ALA A 1 104 ? -4.776 5.936 -0.067 1.00 79.69 104 ALA A CA 1
ATOM 776 C C . ALA A 1 104 ? -6.207 5.542 0.357 1.00 79.69 104 ALA A C 1
ATOM 778 O O . ALA A 1 104 ? -7.041 6.366 0.744 1.00 79.69 104 ALA A O 1
ATOM 779 N N . ILE A 1 105 ? -6.492 4.244 0.278 1.00 86.62 105 ILE A N 1
ATOM 780 C CA . ILE A 1 105 ? -7.819 3.674 0.551 1.00 86.62 105 ILE A CA 1
ATOM 781 C C . ILE A 1 105 ? -8.104 3.470 2.047 1.00 86.62 105 ILE A C 1
ATOM 783 O O . ILE A 1 105 ? -9.147 2.927 2.390 1.00 86.62 105 ILE A O 1
ATOM 787 N N . TYR A 1 106 ? -7.186 3.895 2.913 1.00 91.25 106 TYR A N 1
ATOM 788 C CA . TYR A 1 106 ? -7.239 3.699 4.357 1.00 91.25 106 TYR A CA 1
ATOM 789 C C . TYR A 1 106 ? -7.601 4.996 5.082 1.00 91.25 106 TYR A C 1
ATOM 791 O O . TYR A 1 106 ? -7.324 6.098 4.592 1.00 91.25 106 TYR A O 1
ATOM 799 N N . LEU A 1 107 ? -8.204 4.827 6.252 1.00 95.12 107 LEU A N 1
ATOM 800 C CA . LEU A 1 107 ? -8.356 5.845 7.282 1.00 95.12 107 LEU A CA 1
ATOM 801 C C . LEU A 1 107 ? -7.662 5.296 8.525 1.00 95.12 107 LEU A C 1
ATOM 803 O O . LEU A 1 107 ? -7.871 4.130 8.854 1.00 95.12 107 LEU A O 1
ATOM 807 N N . MET A 1 108 ? -6.831 6.113 9.161 1.00 95.56 108 MET A N 1
ATOM 808 C CA . MET A 1 108 ? -6.233 5.791 10.453 1.00 95.56 108 MET A CA 1
ATOM 809 C C . MET A 1 108 ? -7.022 6.547 11.514 1.00 95.56 108 MET A C 1
ATOM 811 O O . MET A 1 108 ? -7.213 7.758 11.375 1.00 95.56 108 MET A O 1
ATOM 815 N N . VAL A 1 109 ? -7.529 5.832 12.513 1.00 95.25 109 VAL A N 1
ATOM 816 C CA . VAL A 1 109 ? -8.461 6.382 13.499 1.00 95.25 109 VAL A CA 1
ATOM 817 C C . VAL A 1 109 ? -7.862 6.216 14.882 1.00 95.25 109 VAL A C 1
ATOM 819 O O . VAL A 1 109 ? -7.593 5.096 15.299 1.00 95.25 109 VAL A O 1
ATOM 822 N N . LYS A 1 110 ? -7.670 7.328 15.587 1.00 95.62 110 LYS A N 1
ATOM 823 C CA . LYS A 1 110 ? -7.267 7.321 16.989 1.00 95.62 110 LYS A CA 1
ATOM 824 C C . LYS A 1 110 ? -8.462 6.899 17.844 1.00 95.62 110 LYS A C 1
ATOM 826 O O . LYS A 1 110 ? -9.549 7.464 17.705 1.00 95.62 110 LYS A O 1
ATOM 831 N N . LEU A 1 111 ? -8.257 5.926 18.726 1.00 94.00 111 LEU A N 1
ATOM 832 C CA . LEU A 1 111 ? -9.276 5.522 19.688 1.00 94.00 111 LEU A CA 1
ATOM 833 C C . LEU A 1 111 ? -9.521 6.620 20.743 1.00 94.00 111 LEU A C 1
ATOM 835 O O . LEU A 1 111 ? -8.630 7.436 21.009 1.00 94.00 111 LEU A O 1
ATOM 839 N N . PRO A 1 112 ? -10.727 6.676 21.340 1.00 91.69 112 PRO A N 1
ATOM 840 C CA . PRO A 1 112 ? -10.994 7.541 22.486 1.00 91.69 112 PRO A CA 1
ATOM 841 C C . PRO A 1 112 ? -10.042 7.243 23.647 1.00 91.69 112 PRO A C 1
ATOM 843 O O . PRO A 1 112 ? -9.656 6.098 23.845 1.00 91.69 112 PRO A O 1
ATOM 846 N N . GLU A 1 113 ? -9.760 8.236 24.494 1.00 89.56 113 GLU A N 1
ATOM 847 C CA . GLU A 1 113 ? -8.859 8.075 25.654 1.00 89.56 113 GLU A CA 1
ATOM 848 C C . GLU A 1 113 ? -9.305 6.984 26.641 1.00 89.56 113 GLU A C 1
ATOM 850 O O . GLU A 1 113 ? -8.495 6.433 27.370 1.00 89.56 113 GLU A O 1
ATOM 855 N N . SER A 1 114 ? -10.593 6.631 26.643 1.00 89.25 114 SER A N 1
ATOM 856 C CA . SER A 1 114 ? -11.132 5.535 27.457 1.00 89.25 114 SER A CA 1
ATOM 857 C C . SER A 1 114 ? -10.751 4.133 26.964 1.00 89.25 114 SER A C 1
ATOM 859 O O . SER A 1 114 ? -11.070 3.149 27.633 1.00 89.25 114 SER A O 1
ATOM 861 N N . MET A 1 115 ? -10.101 4.019 25.804 1.00 88.56 115 MET A N 1
ATOM 862 C CA . MET A 1 115 ? -9.680 2.755 25.215 1.00 88.56 115 MET A CA 1
ATOM 863 C C . MET A 1 115 ? -8.243 2.861 24.703 1.00 88.56 115 MET A C 1
ATOM 865 O O . MET A 1 115 ? -7.998 3.319 23.592 1.00 88.56 115 MET A O 1
ATOM 869 N N . GLU A 1 116 ? -7.303 2.416 25.535 1.00 83.75 116 GLU A N 1
ATOM 870 C CA . GLU A 1 116 ? -5.859 2.531 25.283 1.00 83.75 116 GLU A CA 1
ATOM 871 C C . GLU A 1 116 ? -5.273 1.354 24.484 1.00 83.75 116 GLU A C 1
ATOM 873 O O . GLU A 1 116 ? -4.172 1.455 23.953 1.00 83.75 116 GLU A O 1
ATOM 878 N N . GLU A 1 117 ? -5.990 0.230 24.401 1.00 94.19 117 GLU A N 1
ATOM 879 C CA . GLU A 1 117 ? -5.493 -1.006 23.790 1.00 94.19 117 GLU A CA 1
ATOM 880 C C . GLU A 1 117 ? -6.200 -1.297 22.459 1.00 94.19 117 GLU A C 1
ATOM 882 O O . GLU A 1 117 ? -7.342 -1.775 22.438 1.00 94.19 117 GLU A O 1
ATOM 887 N N . ASP A 1 118 ? -5.491 -1.073 21.349 1.00 95.06 118 ASP A N 1
ATOM 888 C CA . ASP A 1 118 ? -6.004 -1.284 19.989 1.00 95.06 118 ASP A CA 1
ATOM 889 C C . ASP A 1 118 ? -6.484 -2.727 19.766 1.00 95.06 118 ASP A C 1
ATOM 891 O O . ASP A 1 118 ? -7.555 -2.960 19.201 1.00 95.06 118 ASP A O 1
ATOM 895 N N . GLU A 1 119 ? -5.753 -3.718 20.285 1.00 95.94 119 GLU A N 1
ATOM 896 C CA . GLU A 1 119 ? -6.114 -5.137 20.156 1.00 95.94 119 GLU A CA 1
ATOM 897 C C . GLU A 1 119 ? -7.470 -5.457 20.799 1.00 95.94 119 GLU A C 1
ATOM 899 O O . GLU A 1 119 ? -8.284 -6.173 20.208 1.00 95.94 119 GLU A O 1
ATOM 904 N N . LYS A 1 120 ? -7.759 -4.880 21.973 1.00 95.06 120 LYS A N 1
ATOM 905 C CA . LYS A 1 120 ? -9.051 -5.059 22.655 1.00 95.06 120 LYS A CA 1
ATOM 906 C C . LYS A 1 120 ? -10.183 -4.390 21.886 1.00 95.06 120 LYS A C 1
ATOM 908 O O . LYS A 1 120 ? -11.286 -4.939 21.828 1.00 95.06 120 LYS A O 1
ATOM 913 N N . ALA A 1 121 ? -9.920 -3.238 21.271 1.00 94.50 121 ALA A N 1
ATOM 914 C CA . ALA A 1 121 ? -10.888 -2.567 20.412 1.00 94.50 121 ALA A CA 1
ATOM 915 C C . ALA A 1 121 ? -11.219 -3.416 19.174 1.00 94.50 121 ALA A C 1
ATOM 917 O O . ALA A 1 121 ? -12.396 -3.616 18.857 1.00 94.50 121 ALA A O 1
ATOM 918 N N . VAL A 1 122 ? -10.199 -3.975 18.514 1.00 96.00 122 VAL A N 1
ATOM 919 C CA . VAL A 1 122 ? -10.366 -4.886 17.370 1.00 96.00 122 VAL A CA 1
ATOM 920 C C . VAL A 1 122 ? -11.132 -6.141 17.782 1.00 96.00 122 VAL A C 1
ATOM 922 O O . VAL A 1 122 ? -12.101 -6.517 17.119 1.00 96.00 122 VAL A O 1
ATOM 925 N N . GLU A 1 123 ? 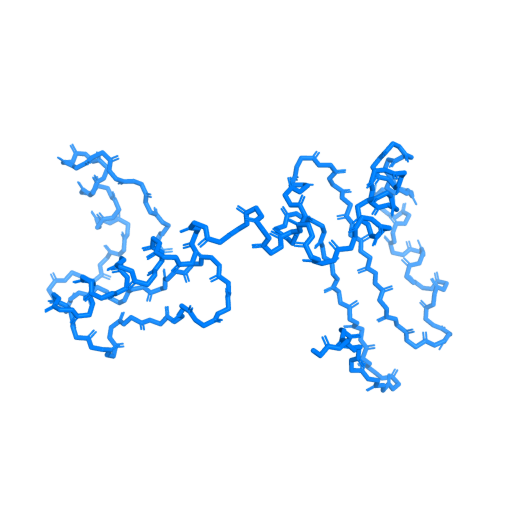-10.756 -6.775 18.893 1.00 96.25 123 GLU A N 1
ATOM 926 C CA . GLU A 1 123 ? -11.434 -7.968 19.405 1.00 96.25 123 GLU A CA 1
ATOM 927 C C . GLU A 1 123 ? -12.914 -7.689 19.703 1.00 96.25 123 GLU A C 1
ATOM 929 O O . GLU A 1 123 ? -13.791 -8.477 19.329 1.00 96.25 123 GLU A O 1
ATOM 934 N N . TRP A 1 124 ? -13.208 -6.547 20.329 1.00 95.06 124 TRP A N 1
ATOM 935 C CA . TRP A 1 124 ? -14.572 -6.105 20.593 1.00 95.06 124 TRP A CA 1
ATOM 936 C C . TRP A 1 124 ? -15.359 -5.871 19.296 1.00 95.06 124 TRP A C 1
ATOM 938 O O . TRP A 1 124 ? -16.468 -6.401 19.163 1.00 95.06 124 TRP A O 1
ATOM 948 N N . LEU A 1 125 ? -14.786 -5.166 18.313 1.00 95.69 125 LEU A N 1
ATOM 949 C CA . LEU A 1 125 ? -15.409 -4.930 17.003 1.00 95.69 125 LEU A CA 1
ATOM 950 C C . LEU A 1 125 ? -15.723 -6.242 16.274 1.00 95.69 125 LEU A C 1
ATOM 952 O O . LEU A 1 125 ? -16.828 -6.403 15.746 1.00 95.69 125 LEU A O 1
ATOM 956 N N . VAL A 1 126 ? -14.803 -7.207 16.291 1.00 97.38 126 VAL A N 1
ATOM 957 C CA . VAL A 1 126 ? -15.006 -8.515 15.654 1.00 97.38 126 VAL A CA 1
ATOM 958 C C . VAL A 1 126 ? -16.104 -9.297 16.375 1.00 97.38 126 VAL A C 1
ATOM 960 O O . VAL A 1 126 ? -17.047 -9.767 15.735 1.00 97.38 126 VAL A O 1
ATOM 963 N N . LYS A 1 127 ? -16.025 -9.414 17.707 1.00 97.44 127 LYS A N 1
ATOM 964 C CA . LYS A 1 127 ? -16.955 -10.238 18.499 1.00 97.44 127 LYS A CA 1
ATOM 965 C C . LYS A 1 127 ? -18.365 -9.655 18.586 1.00 97.44 127 LYS A C 1
ATOM 967 O O . LYS A 1 127 ? -19.324 -10.422 18.646 1.00 97.44 127 LYS A O 1
ATOM 972 N N . LYS A 1 128 ? -18.507 -8.328 18.649 1.00 97.75 128 LYS A N 1
ATOM 973 C CA . LYS A 1 128 ? -19.805 -7.656 18.852 1.00 97.75 128 LYS A CA 1
ATOM 974 C C . LYS A 1 128 ? -20.427 -7.138 17.565 1.00 97.75 128 LYS A C 1
ATOM 976 O O . LYS A 1 128 ? -21.649 -7.143 17.454 1.00 97.75 128 LYS A O 1
ATOM 981 N N . HIS A 1 129 ? -19.607 -6.704 16.612 1.00 96.44 129 HIS A N 1
ATOM 982 C CA . HIS A 1 129 ? -20.071 -5.998 15.417 1.00 96.44 129 HIS A CA 1
ATOM 983 C C . HIS A 1 129 ? -19.673 -6.681 14.105 1.00 96.44 129 HIS A C 1
ATOM 985 O O . HIS A 1 129 ? -20.034 -6.180 13.043 1.00 96.44 129 HIS A O 1
ATOM 991 N N . GLN A 1 130 ? -18.949 -7.809 14.158 1.00 96.44 130 GLN A N 1
ATOM 992 C CA . GLN A 1 130 ? -18.428 -8.517 12.980 1.00 96.44 130 GLN A CA 1
ATOM 993 C C . GLN A 1 130 ? -17.592 -7.605 12.060 1.00 96.44 130 GLN A C 1
ATOM 995 O O . GLN A 1 130 ? -17.461 -7.853 10.860 1.00 96.44 130 GLN A O 1
ATOM 1000 N N . GLY A 1 131 ? -17.028 -6.536 12.629 1.00 94.00 131 GLY A N 1
ATOM 1001 C CA . GLY A 1 131 ? -16.152 -5.598 11.945 1.00 94.00 131 GLY A CA 1
ATOM 1002 C C . GLY A 1 131 ? -14.702 -5.973 12.201 1.00 94.00 131 GLY A C 1
ATOM 1003 O O . GLY A 1 131 ? -14.289 -6.078 13.349 1.00 94.00 131 GLY A O 1
ATOM 1004 N N . CYS A 1 132 ? -13.927 -6.166 11.137 1.00 94.19 132 CYS A N 1
ATOM 1005 C CA . CYS A 1 132 ? -12.496 -6.430 11.232 1.00 94.19 132 CYS A CA 1
ATOM 1006 C C . CYS A 1 132 ? -11.722 -5.195 10.767 1.00 94.19 132 CYS A C 1
ATOM 1008 O O . CYS A 1 132 ? -11.901 -4.733 9.636 1.00 94.19 132 CYS A O 1
ATOM 1010 N N . VAL A 1 133 ? -10.881 -4.666 11.651 1.00 95.31 133 VAL A N 1
ATOM 1011 C CA . VAL A 1 133 ? -9.945 -3.572 11.374 1.00 95.31 133 VAL A CA 1
ATOM 1012 C C . VAL A 1 133 ? -8.546 -3.992 11.821 1.00 95.31 133 VAL A C 1
ATOM 1014 O O . VAL A 1 133 ? -8.379 -5.037 12.447 1.00 95.31 133 VAL A O 1
ATOM 1017 N N . ILE A 1 134 ? -7.541 -3.215 11.432 1.00 95.44 134 ILE A N 1
ATOM 1018 C CA . ILE A 1 134 ? -6.145 -3.455 11.802 1.00 95.44 134 ILE A CA 1
ATOM 1019 C C . ILE A 1 134 ? -5.850 -2.549 13.005 1.00 95.44 134 ILE A C 1
ATOM 1021 O O . ILE A 1 134 ? -6.236 -1.379 12.908 1.00 95.44 134 ILE A O 1
ATOM 1025 N N . PRO A 1 135 ? -5.258 -3.075 14.096 1.00 92.12 135 PRO A N 1
ATOM 1026 C CA . PRO A 1 135 ? -4.807 -2.253 15.215 1.00 92.12 135 PRO A CA 1
ATOM 1027 C C . PRO A 1 135 ? -3.740 -1.254 14.750 1.00 92.12 135 PRO A C 1
ATOM 1029 O O . PRO A 1 135 ? -2.880 -1.642 13.919 1.00 92.12 135 PRO A O 1
#

Sequence (135 aa):
VPHACVGGENVLNLFSFSKSYGMMGWRVGCVAMPLGVEEEMLKAQDTIPICPPILSQKAAAGAMEAGRKWVKEKVRGLWRTKKRMRGMLVECLGEEAVLGGSGAIYLMVKLPESMEEDEKAVEWLVKKHQGCVIP

InterPro domains:
  IPR004838 Aminotransferases, class-I, pyridoxal-phosphate-binding site [PS00105] (16-29)
  IPR004839 Aminotransferase, class I/classII, large domain [PF00155] (9-128)
  IPR015421 Pyridoxal phosphate-dependent transferase, major domain [G3DSA:3.40.640.10] (2-135)
  IPR015424 Pyridoxal phosphate-dependent transferase [SSF53383] (8-130)
  IPR050596 Aspartate/prephenate aminotransferase-like [PTHR46383] (9-135)

Solvent-accessible surface area (backbone atoms only — not comparable to full-atom values): 8370 Å² total; per-residue (Å²): 130,82,90,77,82,78,80,50,91,89,35,75,45,80,48,60,36,35,74,73,68,67,35,61,89,50,65,47,64,53,74,53,63,46,88,89,51,60,69,63,52,50,59,58,36,56,74,75,53,79,64,69,54,68,69,32,53,54,51,50,52,53,53,57,72,64,34,69,65,57,44,51,66,72,47,53,62,56,56,55,52,51,52,51,53,49,51,56,49,29,75,76,62,36,66,93,27,52,46,74,68,89,73,65,98,55,73,51,70,61,69,58,89,95,51,85,51,52,65,61,52,36,50,47,33,38,76,77,67,72,40,87,70,82,110

Mean predicted aligned error: 4.99 Å

Nearest PDB structures (foldseek):
  5yhv-assembly1_B  TM=8.587E-01  e=5.742E-03  Mycobacterium tuberculosis H37Rv
  2z61-assembly1_A-2  TM=7.552E-01  e=2.829E-03  unclassified
  6f77-assembly2_C  TM=7.423E-01  e=3.217E-03  Sinorhizobium meliloti 1021
  2zp7-assembly1_A  TM=7.798E-01  e=9.147E-02  Thermus thermophilus HB27